Protein AF-A0A7C8HGA3-F1 (afdb_monomer)

Secondary structure (DSSP, 8-state):
-HHHHHH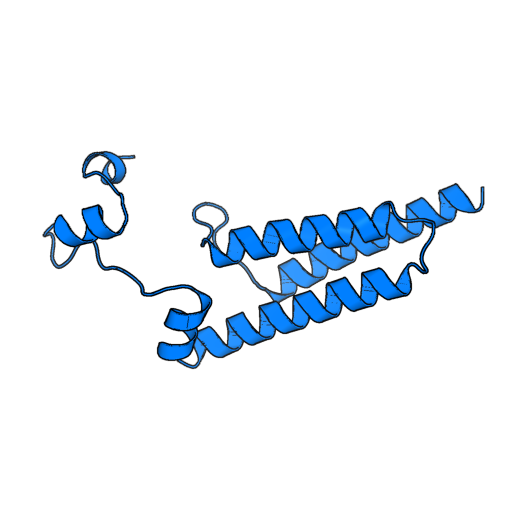HHHHHHHHHHHHHHHHHH----TTS--HHHHHHHHHHHHHHHHHHH--SS-HHHHHHHHHHHHHHHHHHHHHHHH-HHHHHHHH-PPPP-EETTEE-HHHHHHTT--SGGG--

Organism: NCBI:txid1450156

Solvent-accessible surface area (backbone atoms only — not comparable to full-atom values): 6935 Å² total; per-residue (Å²): 109,72,67,59,53,48,42,54,52,28,39,50,50,27,52,52,48,51,54,50,43,50,62,72,66,51,93,72,62,84,90,68,64,49,73,53,54,50,55,49,51,54,49,53,50,50,45,30,48,44,30,36,67,52,82,88,57,66,59,65,59,42,51,50,51,50,53,53,51,43,50,51,55,42,50,50,54,56,46,23,78,75,31,70,70,46,26,31,73,68,70,45,72,89,77,71,43,66,57,97,91,40,76,37,64,70,46,25,53,75,70,73,45,58,80,69,68,77,76,115

Structure (mmCIF, N/CA/C/O backbone):
data_AF-A0A7C8HGA3-F1
#
_entry.id   AF-A0A7C8HGA3-F1
#
loop_
_atom_site.group_PDB
_atom_site.id
_atom_site.type_symbol
_atom_site.label_atom_id
_atom_site.label_alt_id
_atom_site.label_comp_id
_atom_site.label_asym_id
_atom_site.label_entity_id
_atom_site.label_seq_id
_atom_site.pdbx_PDB_ins_code
_atom_site.Cartn_x
_atom_site.Cartn_y
_atom_site.Cartn_z
_atom_site.occupancy
_atom_site.B_iso_or_equiv
_atom_site.auth_seq_id
_atom_site.auth_comp_id
_atom_site.auth_asym_id
_atom_site.auth_atom_id
_atom_site.pdbx_PDB_model_num
ATOM 1 N N . MET A 1 1 ? 15.296 6.184 -29.345 1.00 70.75 1 MET A N 1
ATOM 2 C CA . MET A 1 1 ? 15.186 4.731 -29.058 1.00 70.75 1 MET A CA 1
ATOM 3 C C . MET A 1 1 ? 15.595 4.365 -27.636 1.00 70.75 1 MET A C 1
ATOM 5 O O . MET A 1 1 ? 14.780 3.741 -26.978 1.00 70.75 1 MET A O 1
ATOM 9 N N . LYS A 1 2 ? 16.776 4.763 -27.129 1.00 82.81 2 LYS A N 1
ATOM 10 C CA . LYS A 1 2 ? 17.222 4.403 -25.761 1.00 82.81 2 LYS A CA 1
ATOM 11 C C . LYS A 1 2 ? 16.223 4.791 -24.656 1.00 82.81 2 LYS A C 1
ATOM 13 O O . LYS A 1 2 ? 15.850 3.935 -23.872 1.00 82.81 2 LYS A O 1
ATOM 18 N N . VAL A 1 3 ? 15.709 6.023 -24.694 1.00 87.38 3 VAL A N 1
ATOM 19 C CA . VAL A 1 3 ? 14.715 6.524 -23.722 1.00 87.38 3 VAL A CA 1
ATOM 20 C C . VAL A 1 3 ? 13.404 5.730 -23.757 1.00 87.38 3 VAL A C 1
ATOM 22 O O . VAL A 1 3 ? 12.857 5.389 -22.722 1.00 87.38 3 VAL A O 1
ATOM 25 N N . VAL A 1 4 ? 12.910 5.377 -24.948 1.00 91.00 4 VAL A N 1
ATOM 26 C CA . VAL A 1 4 ? 11.664 4.599 -25.082 1.00 91.00 4 VAL A CA 1
ATOM 27 C C . VAL A 1 4 ? 11.832 3.195 -24.497 1.00 91.00 4 VAL A C 1
ATOM 29 O O . VAL A 1 4 ? 10.949 2.712 -23.799 1.00 91.00 4 VAL A O 1
ATOM 32 N N . VAL A 1 5 ? 12.976 2.550 -24.749 1.00 91.19 5 VAL A N 1
ATOM 33 C CA . VAL A 1 5 ? 13.294 1.234 -24.171 1.00 91.19 5 VAL A CA 1
ATOM 34 C C . VAL A 1 5 ? 13.390 1.316 -22.646 1.00 91.19 5 VAL A C 1
ATOM 36 O O . VAL A 1 5 ? 12.880 0.437 -21.959 1.00 91.19 5 VAL A O 1
ATOM 39 N N . GLU A 1 6 ? 13.992 2.381 -22.117 1.00 90.12 6 GLU A N 1
ATOM 40 C CA . GLU A 1 6 ? 14.083 2.623 -20.677 1.00 90.12 6 GLU A CA 1
ATOM 41 C C . GLU A 1 6 ? 12.704 2.788 -20.031 1.00 90.12 6 GLU A C 1
ATOM 43 O O . GLU A 1 6 ? 12.410 2.074 -19.076 1.00 90.12 6 GLU A O 1
ATOM 48 N N . ILE A 1 7 ? 11.822 3.607 -20.616 1.00 92.62 7 ILE A N 1
ATOM 49 C CA . ILE A 1 7 ? 10.438 3.785 -20.145 1.00 92.62 7 ILE A CA 1
ATOM 50 C C . ILE A 1 7 ? 9.680 2.452 -20.142 1.00 92.62 7 ILE A C 1
ATOM 52 O O . ILE A 1 7 ? 8.979 2.142 -19.179 1.00 92.62 7 ILE A O 1
ATOM 56 N N . ILE A 1 8 ? 9.825 1.635 -21.194 1.00 94.44 8 ILE A N 1
ATOM 57 C CA . ILE A 1 8 ? 9.169 0.320 -21.271 1.00 94.44 8 ILE A CA 1
ATOM 58 C C . ILE A 1 8 ? 9.643 -0.579 -20.123 1.00 94.44 8 ILE A C 1
ATOM 60 O O . ILE A 1 8 ? 8.819 -1.170 -19.427 1.00 94.44 8 ILE A O 1
ATOM 64 N N . ILE A 1 9 ? 10.957 -0.663 -19.893 1.00 93.19 9 ILE A N 1
ATOM 65 C CA . ILE A 1 9 ? 11.526 -1.487 -18.818 1.00 93.19 9 ILE A CA 1
ATOM 66 C C . ILE A 1 9 ? 11.074 -0.976 -17.446 1.00 93.19 9 ILE A C 1
ATOM 68 O O . ILE A 1 9 ? 10.611 -1.765 -16.625 1.00 93.19 9 ILE A O 1
ATOM 72 N N . GLN A 1 10 ? 11.166 0.330 -17.201 1.00 93.50 10 GLN A N 1
ATOM 73 C CA . GLN A 1 10 ? 10.750 0.970 -15.953 1.00 93.50 10 GLN A CA 1
ATOM 74 C C . GLN A 1 10 ? 9.265 0.743 -15.650 1.00 93.50 10 GLN A C 1
ATOM 76 O O . GLN A 1 10 ? 8.911 0.353 -14.539 1.00 93.50 10 GLN A O 1
ATOM 81 N N . THR A 1 11 ? 8.402 0.901 -16.654 1.00 95.00 11 THR A N 1
ATOM 82 C CA . THR A 1 11 ? 6.955 0.686 -16.516 1.00 95.00 11 THR A CA 1
ATOM 83 C C . THR A 1 11 ? 6.636 -0.775 -16.203 1.00 95.00 11 THR A C 1
ATOM 85 O O . THR A 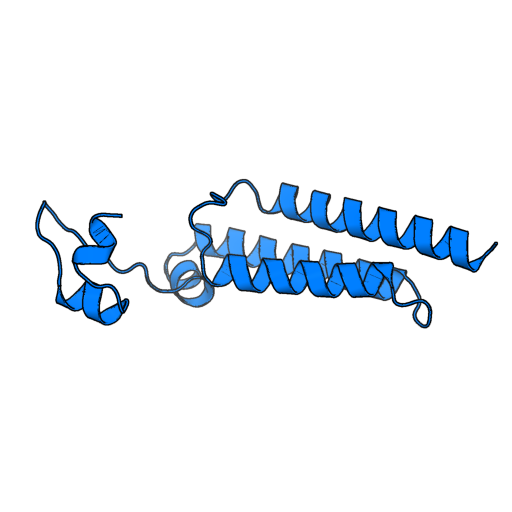1 11 ? 5.830 -1.052 -15.315 1.00 95.00 11 THR A O 1
ATOM 88 N N . LEU A 1 12 ? 7.294 -1.726 -16.879 1.00 96.38 12 LEU A N 1
ATOM 89 C CA . LEU A 1 12 ? 7.135 -3.151 -16.580 1.00 96.38 12 LEU A CA 1
ATOM 90 C C . LEU A 1 12 ? 7.597 -3.470 -15.153 1.00 96.38 12 LEU A C 1
ATOM 92 O O . LEU A 1 12 ? 6.889 -4.163 -14.424 1.00 96.38 12 LEU A O 1
ATOM 96 N N . LEU A 1 13 ? 8.743 -2.934 -14.726 1.00 95.25 13 LEU A N 1
ATOM 97 C CA . LEU A 1 13 ? 9.251 -3.117 -13.365 1.00 95.25 13 LEU A CA 1
ATOM 98 C C . LEU A 1 13 ? 8.305 -2.535 -12.310 1.00 95.25 13 LEU A C 1
ATOM 100 O O . LEU A 1 13 ? 8.055 -3.193 -11.303 1.00 95.25 13 LEU A O 1
ATOM 104 N N . ALA A 1 14 ? 7.749 -1.346 -12.540 1.00 95.19 14 ALA A N 1
ATOM 105 C CA . ALA A 1 14 ? 6.775 -0.729 -11.645 1.00 95.19 14 ALA A CA 1
ATOM 106 C C . ALA A 1 14 ? 5.492 -1.564 -11.533 1.00 95.19 14 ALA A C 1
ATOM 108 O O . ALA A 1 14 ? 5.040 -1.862 -10.425 1.00 95.19 14 ALA A O 1
ATOM 109 N N . PHE A 1 15 ? 4.946 -2.005 -12.670 1.00 95.19 15 PHE A N 1
ATOM 110 C CA . PHE A 1 15 ? 3.741 -2.828 -12.717 1.00 95.19 15 PHE A CA 1
ATOM 111 C C . PHE A 1 15 ? 3.934 -4.167 -11.995 1.00 95.19 15 PHE A C 1
ATOM 113 O O . PHE A 1 15 ? 3.179 -4.498 -11.078 1.00 95.19 15 PHE A O 1
ATOM 120 N N . PHE A 1 16 ? 4.967 -4.929 -12.366 1.00 95.44 16 PHE A N 1
ATOM 121 C CA . PHE A 1 16 ? 5.237 -6.226 -11.746 1.00 95.44 16 PHE A CA 1
ATOM 122 C C . PHE A 1 16 ? 5.698 -6.089 -10.292 1.00 95.44 16 PHE A C 1
ATOM 124 O O . PHE A 1 16 ? 5.379 -6.956 -9.481 1.00 95.44 16 PHE A O 1
ATOM 131 N N . GLY A 1 17 ? 6.384 -4.998 -9.940 1.00 93.81 17 GLY A N 1
ATOM 132 C CA . GLY A 1 17 ? 6.785 -4.681 -8.571 1.00 93.81 17 GLY A CA 1
ATOM 133 C C . GLY A 1 17 ? 5.584 -4.482 -7.649 1.00 93.81 17 GLY A C 1
ATOM 134 O O . GLY A 1 17 ? 5.482 -5.170 -6.632 1.00 93.81 17 GLY A O 1
ATOM 135 N N . ILE A 1 18 ? 4.631 -3.617 -8.024 1.00 92.62 18 ILE A N 1
ATOM 136 C CA . ILE A 1 18 ? 3.385 -3.454 -7.254 1.00 92.62 18 ILE A CA 1
ATOM 137 C C . ILE A 1 18 ? 2.611 -4.767 -7.213 1.00 92.62 18 ILE A C 1
ATOM 139 O O . ILE A 1 18 ? 2.169 -5.175 -6.143 1.00 92.62 18 ILE A O 1
ATOM 143 N N . TRP A 1 19 ? 2.437 -5.436 -8.356 1.00 92.25 19 TRP A N 1
ATOM 144 C CA . TRP A 1 19 ? 1.674 -6.682 -8.417 1.00 92.25 19 TRP A CA 1
ATOM 145 C C . TRP A 1 19 ? 2.248 -7.753 -7.478 1.00 92.25 19 TRP A C 1
ATOM 147 O O . TRP A 1 19 ? 1.501 -8.415 -6.754 1.00 92.25 19 TRP A O 1
ATOM 157 N N . PHE A 1 20 ? 3.575 -7.882 -7.433 1.00 92.50 20 PHE A N 1
ATOM 158 C CA . PHE A 1 20 ? 4.266 -8.799 -6.536 1.00 92.50 20 PHE A CA 1
ATOM 159 C C . PHE A 1 20 ? 4.070 -8.426 -5.061 1.00 92.50 20 PHE A C 1
ATOM 161 O O . PHE A 1 20 ? 3.720 -9.285 -4.250 1.00 92.50 20 PHE A O 1
ATOM 168 N N . ILE A 1 21 ? 4.230 -7.146 -4.711 1.00 90.81 21 ILE A N 1
ATOM 169 C CA . ILE A 1 21 ? 4.025 -6.657 -3.340 1.00 90.81 21 ILE A CA 1
ATOM 170 C C . ILE A 1 21 ? 2.570 -6.850 -2.895 1.00 90.81 21 ILE A C 1
ATOM 172 O O . ILE A 1 21 ? 2.319 -7.357 -1.803 1.00 90.81 21 ILE A O 1
ATOM 176 N N . ALA A 1 22 ? 1.603 -6.535 -3.757 1.00 88.25 22 ALA A N 1
ATOM 177 C CA . ALA A 1 22 ? 0.185 -6.754 -3.490 1.00 88.25 22 ALA A CA 1
ATOM 178 C C . ALA A 1 22 ? -0.120 -8.241 -3.239 1.00 88.25 22 ALA A C 1
ATOM 180 O O . ALA A 1 22 ? -0.882 -8.583 -2.337 1.00 88.25 22 ALA A O 1
ATOM 181 N N . ARG A 1 23 ? 0.522 -9.151 -3.986 1.00 87.31 23 ARG A N 1
ATOM 182 C CA . ARG A 1 23 ? 0.396 -10.600 -3.768 1.00 87.31 23 ARG A CA 1
ATOM 183 C C . ARG A 1 23 ? 0.953 -11.029 -2.406 1.00 87.31 23 ARG A C 1
ATOM 185 O O . ARG A 1 23 ? 0.342 -11.893 -1.775 1.00 87.31 23 ARG A O 1
ATOM 192 N N . LEU A 1 24 ? 2.073 -10.440 -1.978 1.00 87.25 24 LEU A N 1
ATOM 193 C CA . LEU A 1 24 ? 2.725 -10.684 -0.683 1.00 87.25 24 LEU A CA 1
ATOM 194 C C . LEU A 1 24 ? 1.882 -10.209 0.506 1.00 87.25 24 LEU A C 1
ATOM 196 O O . LEU A 1 24 ? 1.813 -10.899 1.520 1.00 87.25 24 LEU A O 1
ATOM 200 N N . LEU A 1 25 ? 1.230 -9.052 0.377 1.00 83.81 25 LEU A N 1
ATOM 201 C CA . LEU A 1 25 ? 0.384 -8.463 1.422 1.00 83.81 25 LEU A CA 1
ATOM 202 C C . LEU A 1 25 ? -0.950 -9.211 1.614 1.00 83.81 25 LEU A C 1
ATOM 204 O O . LEU A 1 25 ? -1.576 -9.092 2.666 1.00 83.81 25 LEU A O 1
ATOM 208 N N . GLY A 1 26 ? -1.357 -10.035 0.644 1.00 75.88 26 GLY A N 1
ATOM 209 C CA . GLY A 1 26 ? -2.522 -10.916 0.747 1.00 75.88 26 GLY A CA 1
ATOM 210 C C . GLY A 1 26 ? -3.841 -10.279 0.293 1.00 75.88 26 GLY A C 1
ATOM 211 O O . GLY A 1 26 ? -3.874 -9.215 -0.318 1.00 75.88 26 GLY A O 1
ATOM 212 N N . ARG A 1 27 ? -4.959 -10.979 0.539 1.00 61.03 27 ARG A N 1
ATOM 213 C CA . ARG A 1 27 ? -6.311 -10.546 0.145 1.00 61.03 27 ARG A CA 1
ATOM 214 C C . ARG A 1 27 ? -7.006 -9.868 1.323 1.00 61.03 27 ARG A C 1
ATOM 216 O O . ARG A 1 27 ? -7.694 -10.538 2.087 1.00 61.03 27 ARG A O 1
ATOM 223 N N . LYS A 1 28 ? -6.844 -8.557 1.466 1.00 58.78 28 LYS A N 1
ATOM 224 C CA . LYS A 1 28 ? -7.727 -7.755 2.321 1.00 58.78 28 LYS A CA 1
ATOM 225 C C . LYS A 1 28 ? -8.858 -7.197 1.456 1.00 58.78 28 LYS A C 1
ATOM 227 O O . LYS A 1 28 ? -8.634 -6.874 0.290 1.00 58.78 28 LYS A O 1
ATOM 232 N N . GLN A 1 29 ? -10.092 -7.249 1.951 1.00 44.88 29 GLN A N 1
ATOM 233 C CA . GLN A 1 29 ? -11.284 -6.927 1.163 1.00 44.88 29 GLN A CA 1
ATOM 234 C C . GLN A 1 29 ? -11.199 -5.496 0.623 1.00 44.88 29 GLN A C 1
ATOM 236 O O . GLN A 1 29 ? -11.138 -4.540 1.382 1.00 44.88 29 GLN A O 1
ATOM 241 N N . ILE A 1 30 ? -11.244 -5.359 -0.703 1.00 55.59 30 ILE A N 1
ATOM 242 C CA . ILE A 1 30 ? -11.167 -4.066 -1.404 1.00 55.59 30 ILE A CA 1
ATOM 243 C C . ILE A 1 30 ? -12.346 -3.146 -1.022 1.00 55.59 30 ILE A C 1
ATOM 245 O O . ILE A 1 30 ? -12.239 -1.932 -1.143 1.00 55.59 30 ILE A O 1
ATOM 249 N N . ALA A 1 31 ? -13.457 -3.712 -0.533 1.00 57.56 31 ALA A N 1
ATOM 250 C CA . ALA A 1 31 ? -14.664 -2.965 -0.183 1.00 57.56 31 ALA A CA 1
ATOM 251 C C . ALA A 1 31 ? -14.543 -2.130 1.107 1.00 57.56 31 ALA A C 1
ATOM 253 O O . ALA A 1 31 ? -15.255 -1.142 1.242 1.00 57.56 31 ALA A O 1
ATOM 254 N N . GLN A 1 32 ? -13.658 -2.497 2.042 1.00 65.00 32 GLN A N 1
ATOM 255 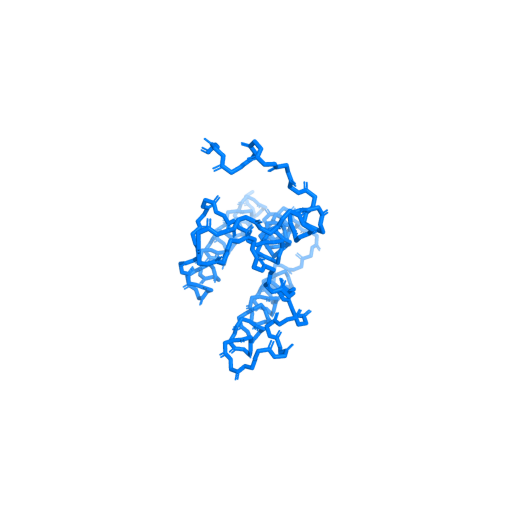C CA . GLN A 1 32 ? -13.474 -1.790 3.315 1.00 65.00 32 GLN A CA 1
ATOM 256 C C . GLN A 1 32 ? -11.984 -1.725 3.654 1.00 65.00 32 GLN A C 1
ATOM 258 O O . GLN A 1 32 ? -11.490 -2.445 4.521 1.00 65.00 32 GLN A O 1
ATOM 263 N N . LEU A 1 33 ? -11.256 -0.882 2.919 1.00 76.12 33 LEU A N 1
ATOM 264 C CA . LEU A 1 33 ? -9.846 -0.633 3.205 1.00 76.12 33 LEU A CA 1
ATOM 265 C C . LEU A 1 33 ? -9.713 0.073 4.553 1.00 76.12 33 LEU A C 1
ATOM 267 O O . LEU A 1 33 ? -10.361 1.091 4.803 1.00 76.12 33 LEU A O 1
ATOM 271 N N . THR A 1 34 ? -8.822 -0.429 5.402 1.00 80.25 34 THR A N 1
ATOM 272 C CA . THR A 1 34 ? -8.416 0.318 6.596 1.00 80.25 34 THR A CA 1
ATOM 273 C C . THR A 1 34 ? -7.671 1.593 6.187 1.00 80.25 34 THR A C 1
ATOM 275 O O . THR A 1 34 ? -7.058 1.660 5.117 1.00 80.25 34 THR A O 1
ATOM 278 N N . VAL A 1 35 ? -7.652 2.614 7.053 1.00 81.81 35 VAL A N 1
ATOM 279 C CA . VAL A 1 35 ? -6.853 3.837 6.819 1.00 81.81 35 VAL A CA 1
ATOM 280 C C . VAL A 1 35 ? -5.382 3.486 6.549 1.00 81.81 35 VAL A C 1
ATOM 282 O O . VAL A 1 35 ? -4.744 4.068 5.672 1.00 81.81 35 VAL A O 1
ATOM 285 N N . TYR A 1 36 ? -4.866 2.471 7.246 1.00 83.56 36 TYR A N 1
ATOM 286 C CA . TYR A 1 36 ? -3.532 1.920 7.029 1.00 83.56 36 TYR A CA 1
ATOM 287 C C . TYR A 1 36 ? -3.338 1.385 5.599 1.00 83.56 36 TYR A C 1
ATOM 289 O O . TYR A 1 36 ? -2.353 1.713 4.936 1.00 83.56 36 TYR A O 1
ATOM 297 N N . GLU A 1 37 ? -4.270 0.581 5.087 1.00 84.06 3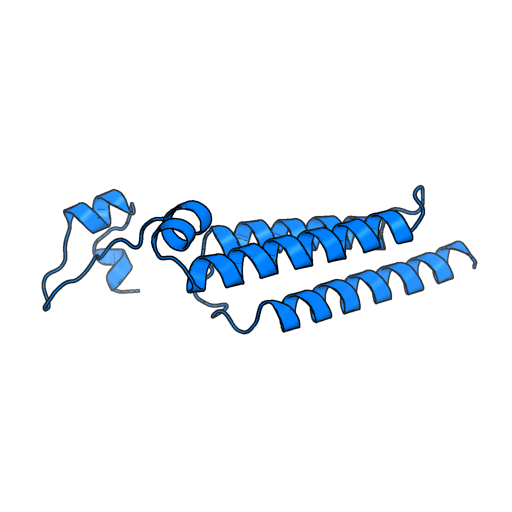7 GLU A N 1
ATOM 298 C CA . GLU A 1 37 ? -4.207 0.070 3.711 1.00 84.06 37 GLU A CA 1
ATOM 299 C C . GLU A 1 37 ? -4.300 1.182 2.669 1.00 84.06 37 GLU A C 1
ATOM 301 O O . GLU A 1 37 ? -3.569 1.149 1.678 1.00 84.06 37 GLU A O 1
ATOM 306 N N . TYR A 1 38 ? -5.143 2.185 2.915 1.00 87.44 38 TYR A N 1
ATOM 307 C CA . TYR A 1 38 ? -5.291 3.339 2.034 1.00 87.44 38 TYR A CA 1
ATOM 308 C C . TYR A 1 38 ? -3.979 4.127 1.894 1.00 87.44 38 TYR A C 1
ATOM 310 O O . TYR A 1 38 ? -3.513 4.372 0.778 1.00 87.44 38 TYR A O 1
ATOM 318 N N . ILE A 1 39 ? -3.327 4.456 3.016 1.00 90.00 39 ILE A N 1
ATOM 319 C CA . ILE A 1 39 ? -2.045 5.182 3.027 1.00 90.00 39 ILE A CA 1
ATOM 320 C C . ILE A 1 39 ? -0.951 4.377 2.315 1.00 90.00 39 ILE A C 1
ATOM 322 O O . ILE A 1 39 ? -0.201 4.924 1.499 1.00 90.00 39 ILE A O 1
ATOM 326 N N . ASN A 1 40 ? -0.869 3.070 2.580 1.00 90.88 40 ASN A N 1
ATOM 327 C CA . ASN A 1 40 ? 0.101 2.203 1.913 1.00 90.88 40 ASN A CA 1
ATOM 328 C C . ASN A 1 40 ? -0.145 2.143 0.402 1.00 90.88 40 ASN A C 1
ATOM 330 O O . ASN A 1 40 ? 0.803 2.274 -0.368 1.00 90.88 40 ASN A O 1
ATO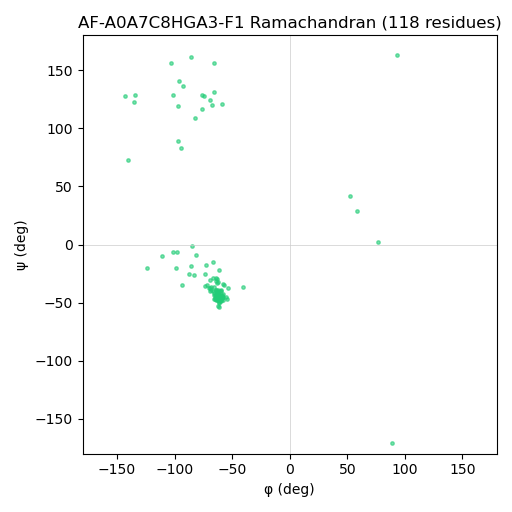M 334 N N . GLY A 1 41 ? -1.402 2.006 -0.032 1.00 90.62 41 GLY A N 1
ATOM 335 C CA . GLY A 1 41 ? -1.777 1.978 -1.447 1.00 90.62 41 GLY A CA 1
ATOM 336 C C . GLY A 1 41 ? -1.341 3.235 -2.201 1.00 90.62 41 GLY A C 1
ATOM 337 O O . GLY A 1 41 ? -0.700 3.131 -3.248 1.00 90.62 41 GLY A O 1
ATOM 338 N N . ILE A 1 42 ? -1.605 4.420 -1.636 1.00 92.62 42 ILE A N 1
ATOM 339 C CA . ILE A 1 42 ? -1.147 5.699 -2.206 1.00 92.62 42 ILE A CA 1
ATOM 340 C C . ILE A 1 42 ? 0.380 5.746 -2.275 1.00 92.62 42 ILE A C 1
ATOM 342 O O . ILE A 1 42 ? 0.946 6.151 -3.292 1.00 92.62 42 ILE A O 1
ATOM 346 N N . THR A 1 43 ? 1.054 5.311 -1.211 1.00 94.38 43 THR A N 1
ATOM 347 C CA . THR A 1 43 ? 2.518 5.344 -1.140 1.00 94.38 43 THR A CA 1
ATOM 348 C C . THR A 1 43 ? 3.149 4.432 -2.195 1.00 94.38 43 THR A C 1
ATOM 350 O O . THR A 1 43 ? 4.028 4.875 -2.934 1.00 94.38 43 THR A O 1
ATOM 353 N N . PHE A 1 44 ? 2.655 3.197 -2.351 1.00 93.81 44 PHE A N 1
ATOM 354 C CA . PHE A 1 44 ? 3.092 2.287 -3.415 1.00 93.81 44 PHE A CA 1
ATOM 355 C C . PHE A 1 44 ? 2.847 2.871 -4.807 1.00 93.81 44 PHE A C 1
ATOM 357 O O . PHE A 1 44 ? 3.742 2.817 -5.652 1.00 93.81 44 PHE A O 1
ATOM 364 N N . GLY A 1 45 ? 1.668 3.459 -5.035 1.00 93.50 45 GLY A N 1
ATOM 365 C CA . GLY A 1 45 ? 1.332 4.123 -6.294 1.00 93.50 45 GLY A CA 1
ATOM 366 C C . GLY A 1 45 ? 2.293 5.266 -6.625 1.00 93.50 45 GLY A C 1
ATOM 367 O O . GLY A 1 45 ? 2.782 5.348 -7.747 1.00 93.50 45 GLY A O 1
ATOM 368 N N . SER A 1 46 ? 2.630 6.099 -5.639 1.00 95.50 46 SER A N 1
ATOM 369 C CA . SER A 1 46 ? 3.574 7.213 -5.790 1.00 95.50 46 SER A CA 1
ATOM 370 C C . SER A 1 46 ? 4.999 6.742 -6.111 1.00 95.50 46 SER A C 1
ATOM 372 O O . SER A 1 46 ? 5.626 7.227 -7.059 1.00 95.50 46 SER A O 1
ATOM 374 N N . ILE A 1 47 ? 5.503 5.736 -5.384 1.00 94.88 47 ILE A N 1
ATOM 375 C CA . ILE A 1 47 ? 6.835 5.164 -5.638 1.00 94.88 47 ILE A CA 1
ATOM 376 C C . ILE A 1 47 ? 6.889 4.530 -7.032 1.00 94.88 47 ILE A C 1
ATOM 378 O O . ILE A 1 47 ? 7.862 4.721 -7.757 1.00 94.88 47 ILE A O 1
ATOM 382 N N . ALA A 1 48 ? 5.845 3.806 -7.435 1.00 94.38 48 ALA A N 1
ATOM 383 C CA . ALA A 1 48 ? 5.786 3.176 -8.747 1.00 94.38 48 ALA A CA 1
ATOM 384 C C . ALA A 1 48 ? 5.633 4.179 -9.892 1.00 94.38 48 ALA A C 1
ATOM 386 O O . ALA A 1 48 ? 6.254 3.998 -10.936 1.00 94.38 48 ALA A O 1
ATOM 387 N N . ALA A 1 49 ? 4.855 5.246 -9.697 1.00 94.69 49 ALA A N 1
ATOM 388 C CA . ALA A 1 49 ? 4.777 6.343 -10.651 1.00 94.69 49 ALA A CA 1
ATOM 389 C C . ALA A 1 49 ? 6.159 6.980 -10.834 1.00 94.69 49 ALA A C 1
ATOM 391 O O . ALA A 1 49 ? 6.602 7.159 -11.965 1.00 94.69 49 ALA A O 1
ATOM 392 N N . THR A 1 50 ? 6.882 7.221 -9.736 1.00 94.31 50 THR A N 1
ATOM 393 C CA . THR A 1 50 ? 8.259 7.735 -9.785 1.00 94.31 5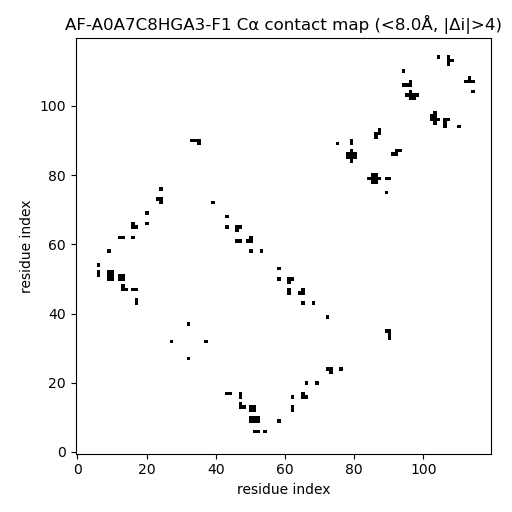0 THR A CA 1
ATOM 394 C C . THR A 1 50 ? 9.182 6.760 -10.521 1.00 94.31 50 THR A C 1
ATOM 396 O O . THR A 1 50 ? 9.880 7.161 -11.441 1.00 94.31 50 THR A O 1
ATOM 399 N N . LEU A 1 51 ? 9.120 5.461 -10.204 1.00 93.81 51 LEU A N 1
ATOM 400 C CA . LEU A 1 51 ? 9.887 4.414 -10.888 1.00 93.81 51 LEU A CA 1
ATOM 401 C C . LEU A 1 51 ? 9.610 4.352 -12.401 1.00 93.81 51 LEU A C 1
ATOM 403 O O . LEU A 1 51 ? 10.521 4.026 -13.152 1.00 93.81 51 LEU A O 1
ATOM 407 N N . ALA A 1 52 ? 8.380 4.638 -12.838 1.00 93.06 52 ALA A N 1
ATOM 408 C CA . ALA A 1 52 ? 7.975 4.590 -14.243 1.00 93.06 52 ALA A CA 1
ATOM 409 C C . ALA A 1 52 ? 8.254 5.885 -15.029 1.00 93.06 52 ALA A C 1
ATOM 411 O O . ALA A 1 52 ? 8.213 5.860 -16.259 1.00 93.06 52 ALA A O 1
ATOM 412 N N . THR A 1 53 ? 8.470 7.015 -14.345 1.00 91.62 53 THR A N 1
ATOM 413 C CA . THR A 1 53 ? 8.515 8.351 -14.976 1.00 91.62 53 THR A CA 1
ATOM 414 C C . THR A 1 53 ? 9.795 9.138 -14.718 1.00 91.62 53 THR A C 1
ATOM 416 O O . THR A 1 53 ? 10.103 10.044 -15.495 1.00 91.62 53 THR A O 1
ATOM 419 N N . ASP A 1 54 ? 10.559 8.808 -13.673 1.00 91.56 54 ASP A N 1
ATOM 420 C CA . ASP A 1 54 ? 11.840 9.452 -13.395 1.00 91.56 54 ASP A CA 1
ATOM 421 C C . ASP A 1 54 ? 12.957 8.821 -14.241 1.00 91.56 54 ASP A C 1
ATOM 423 O O . ASP A 1 54 ? 13.389 7.685 -14.030 1.00 91.56 54 ASP A O 1
ATOM 427 N N . LEU A 1 55 ? 13.425 9.595 -15.220 1.00 87.62 55 LEU A N 1
ATOM 428 C CA . LEU A 1 55 ? 14.525 9.236 -16.119 1.00 87.62 55 LEU A CA 1
ATOM 429 C C . LEU A 1 55 ? 15.870 9.834 -15.678 1.00 87.62 55 LEU A C 1
ATOM 431 O O . LEU A 1 55 ? 16.899 9.560 -16.293 1.00 87.62 55 LEU A O 1
ATOM 435 N N . ASN A 1 56 ? 15.877 10.690 -14.652 1.00 85.06 56 ASN A N 1
ATOM 436 C CA . ASN A 1 56 ? 17.088 11.382 -14.205 1.00 85.06 56 ASN A CA 1
ATOM 437 C C . ASN A 1 56 ? 17.872 10.559 -13.180 1.00 85.06 56 ASN A C 1
ATOM 439 O O . ASN A 1 56 ? 19.085 10.726 -13.034 1.00 85.06 56 ASN A O 1
ATOM 443 N N . GLN A 1 57 ? 17.188 9.672 -12.461 1.00 84.06 57 GLN A N 1
ATOM 444 C CA . GLN A 1 57 ? 17.785 8.779 -11.480 1.00 84.06 57 GLN A CA 1
ATOM 445 C C . GLN A 1 57 ? 17.926 7.357 -12.014 1.00 84.06 57 GLN A C 1
ATOM 447 O O . GLN A 1 57 ? 17.208 6.909 -12.903 1.00 84.06 57 GLN A O 1
ATOM 452 N N . ARG A 1 58 ? 18.869 6.595 -11.443 1.00 86.69 58 ARG A N 1
ATOM 453 C CA . ARG A 1 58 ? 18.999 5.181 -11.817 1.00 86.69 58 ARG A CA 1
ATOM 454 C C . ARG A 1 58 ? 17.783 4.422 -11.298 1.00 86.69 58 ARG A C 1
ATOM 456 O O . ARG A 1 58 ? 17.594 4.368 -10.082 1.00 86.69 58 ARG A O 1
ATOM 463 N N . THR A 1 59 ? 17.084 3.732 -12.195 1.00 87.25 59 THR A N 1
ATOM 464 C CA . THR A 1 59 ? 15.918 2.862 -11.944 1.00 87.25 59 THR A CA 1
ATOM 465 C C . THR A 1 59 ? 16.034 1.998 -10.683 1.00 87.25 59 THR A C 1
ATOM 467 O O . THR A 1 59 ? 15.063 1.802 -9.956 1.00 87.25 59 THR A O 1
ATOM 470 N N . TRP A 1 60 ? 17.237 1.502 -10.380 1.00 88.38 60 TRP A N 1
ATOM 471 C CA . TRP A 1 60 ? 17.482 0.637 -9.226 1.00 88.38 60 TRP A CA 1
ATOM 472 C C . TRP A 1 60 ? 17.204 1.305 -7.867 1.00 88.38 60 TRP A C 1
ATOM 474 O O . TRP A 1 60 ? 16.795 0.615 -6.938 1.00 88.38 60 TRP A O 1
ATOM 484 N N . HIS A 1 61 ? 17.362 2.629 -7.738 1.00 91.38 61 HIS A N 1
ATOM 485 C CA . HIS A 1 61 ? 17.068 3.333 -6.480 1.00 91.38 61 HIS A CA 1
ATOM 486 C C . HIS A 1 61 ? 15.577 3.269 -6.143 1.00 91.38 61 HIS A C 1
ATOM 488 O O . HIS A 1 61 ? 15.210 2.919 -5.022 1.00 91.38 61 HIS A O 1
ATOM 494 N N . HIS A 1 62 ? 14.716 3.539 -7.127 1.00 91.62 62 HIS A N 1
ATOM 495 C CA . HIS A 1 62 ? 13.268 3.465 -6.941 1.00 91.62 62 HIS A CA 1
ATOM 496 C C . HIS A 1 62 ? 12.803 2.022 -6.728 1.00 91.62 62 HIS A C 1
ATOM 498 O O . HIS A 1 62 ? 11.929 1.779 -5.901 1.00 91.62 62 HIS A O 1
ATOM 504 N N . LEU A 1 63 ? 13.428 1.055 -7.412 1.00 92.50 63 LEU A N 1
ATOM 505 C CA . LEU A 1 63 ? 13.127 -0.364 -7.229 1.00 92.50 63 LEU A CA 1
ATOM 506 C C . LEU A 1 63 ? 13.450 -0.825 -5.797 1.00 92.50 63 LEU A C 1
ATOM 508 O O . LEU A 1 63 ? 12.602 -1.434 -5.149 1.00 92.50 63 LEU A O 1
ATOM 512 N N . ILE A 1 64 ? 14.638 -0.490 -5.274 1.00 93.81 64 ILE A N 1
ATOM 513 C CA . ILE A 1 64 ? 15.009 -0.785 -3.880 1.00 93.81 64 ILE A CA 1
ATOM 514 C C . ILE A 1 64 ? 14.015 -0.132 -2.919 1.00 93.81 64 ILE A C 1
ATOM 516 O O . ILE A 1 64 ? 13.552 -0.795 -1.994 1.00 93.81 64 ILE A O 1
ATOM 520 N N . GLY A 1 65 ? 13.666 1.139 -3.142 1.00 94.44 65 GLY A N 1
ATOM 521 C CA . GLY A 1 65 ? 12.691 1.850 -2.314 1.00 94.44 65 GLY A CA 1
ATOM 522 C C . GLY A 1 65 ? 11.333 1.149 -2.282 1.00 94.44 65 GLY A C 1
ATOM 523 O O . GLY A 1 65 ? 10.777 0.935 -1.206 1.00 94.44 65 GLY A O 1
ATOM 524 N N . LEU A 1 66 ? 10.840 0.716 -3.446 1.00 94.75 66 LEU A N 1
ATOM 525 C CA . LEU A 1 66 ? 9.577 -0.004 -3.581 1.00 94.75 66 LEU A CA 1
ATOM 526 C C . LEU A 1 66 ? 9.585 -1.326 -2.799 1.00 94.75 66 LEU A C 1
ATOM 528 O O . LEU A 1 66 ? 8.667 -1.587 -2.021 1.00 94.75 66 LEU A O 1
ATOM 532 N N . PHE A 1 67 ? 10.631 -2.142 -2.959 1.00 94.44 67 PHE A N 1
ATOM 533 C CA . PHE A 1 67 ? 10.743 -3.420 -2.250 1.00 94.44 67 PHE A CA 1
ATOM 534 C C . PHE A 1 67 ? 10.969 -3.246 -0.749 1.00 94.44 67 PHE A C 1
ATOM 536 O O . PHE A 1 67 ? 10.370 -3.979 0.034 1.00 94.44 67 PHE A O 1
ATOM 543 N N . LEU A 1 68 ? 11.789 -2.280 -0.331 1.00 95.81 68 LEU A N 1
ATOM 544 C CA . LEU A 1 68 ? 12.026 -2.003 1.083 1.00 95.81 68 LEU A CA 1
ATOM 545 C C . LEU A 1 68 ? 10.736 -1.559 1.772 1.00 95.81 68 LEU A C 1
ATOM 547 O O . LEU A 1 68 ? 10.405 -2.080 2.835 1.00 95.81 68 LEU A O 1
ATOM 551 N N . PHE A 1 69 ? 9.981 -0.653 1.144 1.00 95.12 69 PHE A N 1
ATOM 552 C CA . PHE A 1 69 ? 8.677 -0.244 1.654 1.00 95.12 69 PHE A CA 1
ATOM 553 C C . PHE A 1 69 ? 7.719 -1.441 1.714 1.00 95.12 69 PHE A C 1
ATOM 555 O O . PHE A 1 69 ? 7.112 -1.680 2.750 1.00 95.12 69 PHE A O 1
ATOM 562 N N . GLY A 1 70 ? 7.684 -2.276 0.668 1.00 93.81 70 GLY A N 1
ATOM 563 C CA . GLY A 1 70 ? 6.914 -3.524 0.648 1.00 93.81 70 GLY A CA 1
ATOM 564 C C . GLY A 1 70 ? 7.243 -4.479 1.798 1.00 93.81 70 GLY A C 1
ATOM 565 O O . GLY A 1 70 ? 6.336 -4.997 2.449 1.00 93.81 70 GLY A O 1
ATOM 566 N N . ILE A 1 71 ? 8.531 -4.681 2.088 1.00 94.38 71 ILE A N 1
ATOM 567 C CA . ILE A 1 71 ? 8.998 -5.512 3.207 1.00 94.38 71 ILE A CA 1
ATOM 568 C C . ILE A 1 71 ? 8.572 -4.906 4.545 1.00 94.38 71 ILE A C 1
ATOM 570 O O . ILE A 1 71 ? 8.101 -5.637 5.411 1.00 94.38 71 ILE A O 1
ATOM 574 N N . LEU A 1 72 ? 8.698 -3.588 4.722 1.00 93.44 72 LEU A N 1
ATOM 575 C CA . LEU A 1 72 ? 8.270 -2.910 5.948 1.00 93.44 72 LEU A CA 1
ATOM 576 C C . LEU A 1 72 ? 6.761 -3.046 6.169 1.00 93.44 72 LEU A C 1
ATOM 578 O O . LEU A 1 72 ? 6.345 -3.423 7.265 1.00 93.44 72 LEU A O 1
ATOM 582 N N . THR A 1 73 ? 5.949 -2.816 5.134 1.00 92.12 73 THR A N 1
ATOM 583 C CA . THR A 1 73 ? 4.493 -2.996 5.200 1.00 92.12 73 THR A CA 1
ATOM 584 C C . THR A 1 73 ? 4.137 -4.445 5.534 1.00 92.12 73 THR A C 1
ATOM 586 O O . THR A 1 73 ? 3.302 -4.701 6.402 1.00 92.12 73 THR A O 1
ATOM 589 N N . TRP A 1 74 ? 4.806 -5.416 4.906 1.00 90.69 74 TRP A N 1
ATOM 590 C CA . TRP A 1 74 ? 4.595 -6.832 5.202 1.00 90.69 74 TRP A CA 1
ATOM 591 C C . TRP A 1 74 ? 4.986 -7.190 6.644 1.00 90.69 74 TRP A C 1
ATOM 593 O O . TRP A 1 74 ? 4.203 -7.829 7.346 1.00 90.69 74 TRP A O 1
ATOM 603 N N . CYS A 1 75 ? 6.142 -6.723 7.124 1.00 91.44 75 CYS A N 1
ATOM 604 C CA . CYS A 1 75 ? 6.588 -6.909 8.504 1.00 91.44 75 CYS A CA 1
ATOM 605 C C . CYS A 1 75 ? 5.592 -6.316 9.504 1.00 91.44 75 CYS A C 1
ATOM 607 O O . CYS A 1 75 ? 5.228 -6.988 10.465 1.00 91.44 75 CYS A O 1
ATOM 609 N N . MET A 1 76 ? 5.111 -5.092 9.275 1.00 89.38 76 MET A N 1
ATOM 610 C CA . MET A 1 76 ? 4.085 -4.469 10.117 1.00 89.38 76 MET A CA 1
ATOM 611 C C . MET A 1 76 ? 2.796 -5.290 10.137 1.00 89.38 76 MET A C 1
ATOM 613 O O . MET A 1 76 ? 2.242 -5.535 11.210 1.00 89.38 76 MET A O 1
ATOM 617 N N . SER A 1 77 ? 2.343 -5.772 8.977 1.00 87.06 77 SER A N 1
ATOM 618 C CA . SER A 1 77 ? 1.158 -6.627 8.891 1.00 87.06 77 SER A CA 1
ATOM 619 C C . SER A 1 77 ? 1.353 -7.943 9.649 1.00 87.06 77 SER A C 1
ATOM 621 O O . SER A 1 77 ? 0.460 -8.371 10.376 1.00 87.06 77 SER A O 1
ATOM 623 N N . TYR A 1 78 ? 2.519 -8.576 9.521 1.00 89.00 78 TYR A N 1
ATOM 624 C CA . TYR A 1 78 ? 2.842 -9.815 10.227 1.00 89.00 78 TYR A CA 1
ATOM 625 C C . TYR A 1 78 ? 2.927 -9.613 11.747 1.00 89.00 78 TYR A C 1
ATOM 627 O O . TYR A 1 78 ? 2.382 -10.402 12.518 1.00 89.00 78 TYR A O 1
ATOM 635 N N . LEU A 1 79 ? 3.570 -8.530 12.189 1.00 90.56 79 LEU A N 1
ATOM 636 C CA . LEU A 1 79 ? 3.686 -8.176 13.603 1.00 90.56 79 LEU A CA 1
ATOM 637 C C . LEU A 1 79 ? 2.332 -7.829 14.229 1.00 90.56 79 LEU A C 1
ATOM 639 O O . LEU A 1 79 ? 2.085 -8.221 15.369 1.00 90.56 79 LEU A O 1
ATOM 643 N N . SER A 1 80 ? 1.449 -7.167 13.478 1.00 87.38 80 SER A N 1
ATOM 644 C CA . SER A 1 80 ? 0.086 -6.857 13.927 1.00 87.38 80 SER A CA 1
ATOM 645 C C . SER A 1 80 ? -0.707 -8.128 14.237 1.00 87.38 80 SER A C 1
ATOM 647 O O . SER A 1 80 ? -1.388 -8.196 15.248 1.00 87.38 80 SER A O 1
ATOM 649 N N . ILE A 1 81 ? -0.560 -9.183 13.427 1.00 86.44 81 ILE A N 1
ATOM 650 C CA . ILE A 1 81 ? -1.237 -10.469 13.676 1.00 86.44 81 ILE A CA 1
ATOM 651 C C . ILE A 1 81 ? -0.709 -11.143 14.954 1.00 86.44 81 ILE A C 1
ATOM 653 O O . ILE A 1 81 ? -1.426 -11.895 15.613 1.00 86.44 81 ILE A O 1
ATOM 657 N N . LYS A 1 82 ? 0.553 -10.894 15.319 1.00 89.88 82 LYS A N 1
ATOM 658 C CA . LYS A 1 82 ? 1.199 -11.538 16.468 1.00 89.88 82 LYS A CA 1
ATOM 659 C C . LYS A 1 82 ? 0.875 -10.862 17.805 1.00 89.88 82 LYS A C 1
ATOM 661 O O . LYS A 1 82 ? 0.958 -11.523 18.837 1.00 89.88 82 LYS A O 1
ATOM 666 N N . SER A 1 83 ? 0.546 -9.570 17.811 1.00 90.75 83 SER A N 1
ATOM 667 C CA . SER A 1 83 ? 0.248 -8.823 19.037 1.00 90.75 83 SER A CA 1
ATOM 668 C C . SER A 1 83 ? -0.871 -7.814 18.824 1.00 90.75 83 SER A C 1
ATOM 670 O O . SER A 1 83 ? -0.764 -6.932 17.978 1.00 90.75 83 SER A O 1
ATOM 672 N N . LYS A 1 84 ? -1.887 -7.881 19.689 1.00 86.06 84 LYS A N 1
ATOM 673 C CA . LYS A 1 84 ? -3.011 -6.938 19.703 1.00 86.06 84 LYS A CA 1
ATOM 674 C C . LYS A 1 84 ? -2.576 -5.506 20.035 1.00 86.06 84 LYS A C 1
ATOM 676 O O . LYS A 1 84 ? -3.183 -4.554 19.566 1.00 86.06 84 LYS A O 1
ATOM 681 N N . GLU A 1 85 ? -1.503 -5.335 20.806 1.00 88.44 85 GLU A N 1
ATOM 682 C CA . GLU A 1 85 ? -0.913 -4.013 21.061 1.00 88.44 85 GLU A CA 1
ATOM 683 C C . GLU A 1 85 ? -0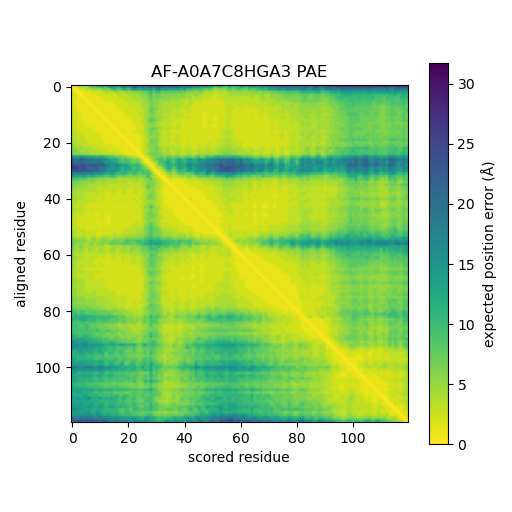.283 -3.442 19.784 1.00 88.44 85 GLU A C 1
ATOM 685 O O . GLU A 1 85 ? -0.433 -2.254 19.502 1.00 88.44 85 GLU A O 1
ATOM 690 N N . LEU A 1 86 ? 0.373 -4.302 18.989 1.00 88.56 86 LEU A N 1
ATOM 691 C CA . LEU A 1 86 ? 0.966 -3.926 17.702 1.00 88.56 86 LEU A CA 1
ATOM 692 C C . LEU A 1 86 ? -0.099 -3.676 16.625 1.00 88.56 86 LEU A C 1
ATOM 694 O O . LEU A 1 86 ? 0.046 -2.788 15.791 1.00 88.56 86 LEU A O 1
ATOM 698 N N . GLU A 1 87 ? -1.192 -4.426 16.658 1.00 86.50 87 GLU A N 1
ATOM 699 C CA . GLU A 1 87 ? -2.359 -4.151 15.828 1.00 86.50 87 GLU A CA 1
ATOM 700 C C . GLU A 1 87 ? -2.944 -2.772 16.153 1.00 86.50 87 GLU A C 1
ATOM 702 O O . GLU A 1 87 ? -3.077 -1.944 15.257 1.00 86.50 87 GLU A O 1
ATOM 707 N N . THR A 1 88 ? -3.181 -2.477 17.434 1.00 86.50 88 THR A N 1
ATOM 708 C CA . THR A 1 88 ? -3.747 -1.193 17.867 1.00 86.50 88 THR A CA 1
ATOM 709 C C . THR A 1 88 ? -2.842 -0.000 17.545 1.00 86.50 88 THR A C 1
ATOM 711 O O . THR A 1 88 ? -3.339 1.038 17.117 1.00 86.50 88 THR A O 1
ATOM 714 N N . ILE A 1 89 ? -1.518 -0.120 17.701 1.00 87.75 89 ILE A N 1
ATOM 715 C CA . ILE A 1 89 ? -0.581 0.971 17.363 1.00 87.75 89 ILE A CA 1
ATOM 716 C C . ILE A 1 89 ? -0.486 1.224 15.851 1.00 87.75 89 ILE A C 1
ATOM 718 O O . ILE A 1 89 ? -0.361 2.377 15.447 1.00 87.75 89 ILE A O 1
ATOM 722 N N . PHE A 1 90 ? -0.533 0.184 15.006 1.00 83.94 90 PHE A N 1
ATOM 723 C CA . PHE A 1 90 ? -0.332 0.334 13.557 1.00 83.94 90 PHE A CA 1
ATOM 724 C C . PHE A 1 90 ? -1.631 0.515 12.762 1.00 83.94 90 PHE A C 1
ATOM 726 O O . PHE A 1 90 ? -1.631 1.225 11.758 1.00 83.94 90 PHE A O 1
ATOM 733 N N . GLN A 1 91 ? -2.717 -0.138 13.177 1.00 81.19 91 GLN A N 1
ATOM 734 C CA . GLN A 1 91 ? -4.007 -0.158 12.473 1.00 81.19 91 GLN A CA 1
ATOM 735 C C . GLN A 1 91 ? -5.110 0.602 13.226 1.00 81.19 91 GLN A C 1
ATOM 737 O O . GLN A 1 91 ? -6.154 0.882 12.639 1.00 81.19 91 GLN A O 1
ATOM 742 N N . GLY A 1 92 ? -4.862 0.998 14.477 1.00 81.25 92 GLY A N 1
ATOM 743 C CA . GLY A 1 92 ? -5.839 1.654 15.344 1.00 81.25 92 GLY A CA 1
ATOM 744 C C . GLY A 1 92 ? -6.604 0.665 16.224 1.00 81.25 92 GLY A C 1
ATOM 745 O O . GLY A 1 92 ? -6.613 -0.542 15.986 1.00 81.25 92 GLY A O 1
ATOM 746 N N . GLU A 1 93 ? -7.241 1.179 17.275 1.00 81.69 93 GLU A N 1
ATOM 747 C CA . GLU A 1 93 ? -8.041 0.357 18.185 1.00 81.69 93 GLU A CA 1
ATOM 748 C C .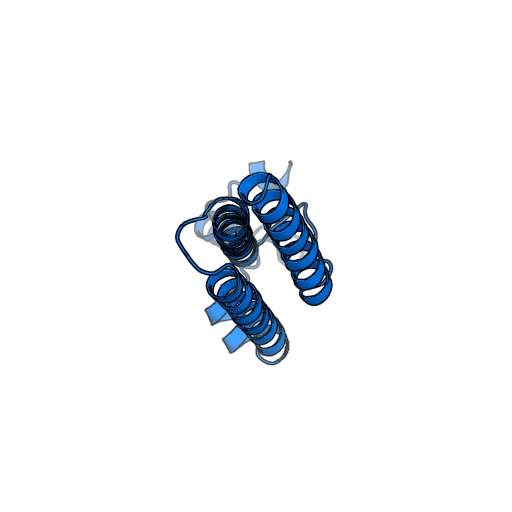 GLU A 1 93 ? -9.367 -0.040 17.512 1.00 81.69 93 GLU A C 1
ATOM 750 O O . GLU A 1 93 ? -10.091 0.841 17.037 1.00 81.69 93 GLU A O 1
ATOM 755 N N . PRO A 1 94 ? -9.735 -1.334 17.477 1.00 81.31 94 PRO A N 1
ATOM 756 C CA . PRO A 1 94 ? -11.039 -1.741 16.977 1.00 81.31 94 PRO A CA 1
ATOM 757 C C . PRO A 1 94 ? -12.134 -1.247 17.929 1.00 81.31 94 PRO A C 1
ATOM 759 O O . PRO A 1 94 ? -12.179 -1.625 19.101 1.00 81.31 94 PRO A O 1
ATOM 762 N N . ILE A 1 95 ? -13.048 -0.424 17.419 1.00 86.94 95 ILE A N 1
ATOM 763 C CA . ILE A 1 95 ? -14.165 0.111 18.198 1.00 86.94 95 ILE A CA 1
ATOM 764 C C . ILE A 1 95 ? -15.409 -0.742 17.938 1.00 86.94 95 ILE A C 1
ATOM 766 O O . ILE A 1 95 ? -15.904 -0.841 16.818 1.00 86.94 95 ILE A O 1
ATOM 770 N N . ILE A 1 96 ? -15.936 -1.360 18.994 1.00 88.69 96 ILE A N 1
ATOM 771 C CA . ILE A 1 96 ? -17.167 -2.153 18.919 1.00 88.69 96 ILE A CA 1
ATOM 772 C C . ILE A 1 96 ? -18.357 -1.193 18.845 1.00 88.69 96 ILE A C 1
ATOM 774 O O . ILE A 1 96 ? -18.612 -0.460 19.796 1.00 88.69 96 ILE A O 1
ATOM 778 N N . VAL A 1 97 ? -19.108 -1.207 17.745 1.00 91.94 97 VAL A N 1
ATOM 779 C CA . VAL A 1 97 ? -20.293 -0.342 17.564 1.00 91.94 97 VAL A CA 1
ATOM 780 C C . VAL A 1 97 ? -21.618 -1.053 17.847 1.00 91.94 97 VAL A C 1
ATOM 782 O O . VAL A 1 97 ? -22.612 -0.398 18.147 1.00 91.94 97 VAL A O 1
ATOM 785 N N . ILE A 1 98 ? -21.643 -2.390 17.811 1.00 92.25 98 ILE A N 1
ATOM 786 C CA . ILE A 1 98 ? -22.813 -3.210 18.151 1.00 92.25 98 ILE A CA 1
ATOM 787 C C . ILE A 1 98 ? -22.368 -4.354 19.061 1.00 92.25 98 ILE A C 1
ATOM 789 O O . ILE A 1 98 ? -21.450 -5.101 18.728 1.00 92.25 98 ILE A O 1
ATOM 793 N N . GLN A 1 99 ? -23.050 -4.530 20.192 1.00 93.88 99 GLN A N 1
ATOM 794 C CA . GLN A 1 99 ? -22.801 -5.633 21.117 1.00 93.88 99 GLN A CA 1
ATOM 795 C C . GLN A 1 99 ? -24.125 -6.254 21.561 1.00 93.88 99 GLN A C 1
ATOM 797 O O . GLN A 1 99 ? -24.987 -5.572 22.108 1.00 93.88 99 GLN A O 1
ATOM 802 N N . GLN A 1 100 ? -24.294 -7.562 21.325 1.00 91.88 100 GLN A N 1
ATOM 803 C CA . GLN A 1 100 ? -25.489 -8.323 21.735 1.00 91.88 100 GLN A CA 1
ATOM 804 C C . GLN A 1 100 ? -26.817 -7.684 21.272 1.00 91.88 100 GLN A C 1
ATOM 806 O O . GLN A 1 100 ? -27.780 -7.600 22.031 1.00 91.88 100 GLN A O 1
ATOM 811 N N . GLY A 1 101 ? -26.862 -7.193 20.030 1.00 91.12 101 GLY A N 1
ATOM 812 C CA . GLY A 1 101 ? -28.052 -6.550 19.457 1.00 91.12 101 GLY A CA 1
ATOM 813 C C . GLY A 1 101 ? -28.307 -5.115 19.934 1.00 91.12 101 GLY A C 1
ATOM 814 O O . GLY A 1 101 ? -29.296 -4.518 19.521 1.00 91.12 101 GLY A O 1
ATOM 815 N N . LYS A 1 102 ? -27.432 -4.541 20.770 1.00 93.38 102 LYS A N 1
ATOM 816 C CA . LYS A 1 102 ? -27.499 -3.134 21.183 1.00 93.38 102 LYS A CA 1
ATOM 817 C C . LYS A 1 102 ? -26.495 -2.301 20.397 1.00 93.38 102 LYS A C 1
ATOM 819 O O . LYS A 1 102 ? -25.313 -2.645 20.351 1.00 93.38 102 LYS A O 1
ATOM 824 N N . ILE A 1 103 ? -26.972 -1.205 19.812 1.00 93.75 103 ILE A N 1
ATOM 825 C CA . ILE A 1 103 ? -26.129 -0.194 19.170 1.00 93.75 103 ILE A CA 1
ATOM 826 C C . ILE A 1 103 ? -25.480 0.655 20.265 1.00 93.75 103 ILE A C 1
ATOM 828 O O . ILE A 1 103 ? -26.154 1.154 21.165 1.00 93.75 103 ILE A O 1
ATOM 832 N N . LEU A 1 104 ? -24.162 0.803 20.191 1.00 93.81 104 LEU A N 1
ATOM 833 C CA . LEU A 1 104 ? -23.367 1.605 21.111 1.00 93.81 104 LEU A CA 1
ATOM 834 C C . LEU A 1 104 ? -23.175 3.002 20.508 1.00 93.81 104 LEU A C 1
ATOM 836 O O . LEU A 1 104 ? -22.161 3.284 19.872 1.00 93.81 104 LEU A O 1
ATOM 840 N N . GLU A 1 105 ? -24.161 3.882 20.696 1.00 91.75 105 GLU A N 1
ATOM 841 C CA . GLU A 1 105 ? -24.175 5.228 20.095 1.00 91.75 105 GLU A CA 1
ATOM 842 C C . GLU A 1 105 ? -22.949 6.079 20.452 1.00 91.75 105 GLU A C 1
ATOM 844 O O . GLU A 1 105 ? -22.461 6.845 19.623 1.00 91.75 105 GLU A O 1
ATOM 849 N N . GLU A 1 106 ? -22.416 5.943 21.668 1.00 92.50 106 GLU A N 1
ATOM 850 C CA . GLU A 1 106 ? -21.189 6.643 22.067 1.00 92.50 106 GLU A CA 1
ATOM 851 C C . GLU A 1 106 ? -19.989 6.215 21.214 1.00 92.50 106 GLU A C 1
ATOM 853 O O . GLU A 1 106 ? -19.183 7.051 20.804 1.00 92.50 106 GLU A O 1
ATOM 858 N N . ASN A 1 107 ? -19.899 4.926 20.884 1.00 93.00 107 ASN A N 1
ATOM 859 C CA . ASN A 1 107 ? -18.832 4.387 20.049 1.00 93.00 107 ASN A CA 1
ATOM 860 C C . ASN A 1 107 ? -19.005 4.784 18.579 1.00 93.00 107 ASN A C 1
ATOM 862 O O . ASN A 1 107 ? -18.011 5.099 17.927 1.00 93.00 107 ASN A O 1
ATOM 866 N N . LEU A 1 108 ? -20.244 4.864 18.080 1.00 91.44 108 LEU A N 1
ATOM 867 C CA . LEU A 1 108 ? -20.529 5.446 16.763 1.00 91.44 108 LEU A CA 1
ATOM 868 C C . LEU A 1 108 ? -20.071 6.907 16.687 1.00 91.44 108 LEU A C 1
ATOM 870 O O . LEU A 1 108 ? -19.323 7.263 15.779 1.00 91.44 108 LEU A O 1
ATOM 874 N N . LYS A 1 109 ? -20.409 7.729 17.692 1.00 90.06 109 LYS A N 1
ATOM 875 C CA . LYS A 1 109 ? -19.954 9.128 17.776 1.00 90.06 109 LYS A CA 1
ATOM 876 C C . LYS A 1 109 ? -18.430 9.241 17.817 1.00 90.06 109 LYS A C 1
ATOM 878 O O . LYS A 1 109 ? -17.876 10.108 17.148 1.00 90.06 109 LYS A O 1
ATOM 883 N N . ARG A 1 110 ? -17.743 8.354 18.550 1.00 88.50 110 ARG A N 1
ATOM 884 C CA . ARG A 1 110 ? -16.267 8.282 18.561 1.00 88.50 110 ARG A CA 1
ATOM 885 C C . ARG A 1 110 ? -15.681 7.941 17.189 1.00 88.50 110 ARG A C 1
ATOM 887 O O . ARG A 1 110 ? -14.600 8.425 16.875 1.00 88.50 110 ARG A O 1
ATOM 894 N N . CYS A 1 111 ? -16.385 7.143 16.386 1.00 87.06 111 CYS A N 1
ATOM 895 C CA . CYS A 1 111 ? -15.995 6.817 15.013 1.00 87.06 111 CYS A CA 1
ATOM 896 C C . CYS A 1 111 ? -16.460 7.858 13.982 1.00 87.06 111 CYS A C 1
ATOM 898 O O . CYS A 1 111 ? -16.169 7.684 12.804 1.00 87.06 111 CYS A O 1
ATOM 900 N N . LEU A 1 112 ? -17.172 8.914 14.401 1.00 89.06 112 LEU A N 1
ATOM 901 C CA . LEU A 1 112 ? -17.842 9.877 13.517 1.00 89.06 112 LEU A CA 1
ATOM 902 C C . LEU A 1 112 ? -18.882 9.233 12.575 1.00 89.06 112 LEU A C 1
ATOM 904 O O . LEU A 1 112 ? -19.140 9.765 11.502 1.00 89.06 112 LEU A O 1
ATOM 908 N N . TYR A 1 113 ? -19.491 8.119 12.994 1.00 88.88 113 TYR A N 1
ATOM 909 C CA . TYR A 1 113 ? -20.597 7.465 12.290 1.00 88.88 113 TYR A CA 1
ATOM 910 C C . TYR A 1 113 ? -21.951 7.899 12.867 1.00 88.88 113 TYR A C 1
ATOM 912 O O . TYR A 1 113 ? -22.129 8.020 14.083 1.00 88.88 113 TYR A O 1
ATOM 920 N N . SER A 1 114 ? -22.922 8.095 11.983 1.00 89.56 114 SER A N 1
ATOM 921 C CA . SER A 1 114 ? -24.343 8.221 12.288 1.00 89.56 114 SER A CA 1
ATOM 922 C C . SER A 1 114 ? -25.010 6.844 12.363 1.00 89.56 114 SER A C 1
ATOM 924 O O . SER A 1 114 ? -24.515 5.857 11.828 1.00 89.56 114 SER A O 1
ATOM 926 N N . ILE A 1 115 ? -26.183 6.768 12.995 1.00 89.00 115 ILE A N 1
ATOM 927 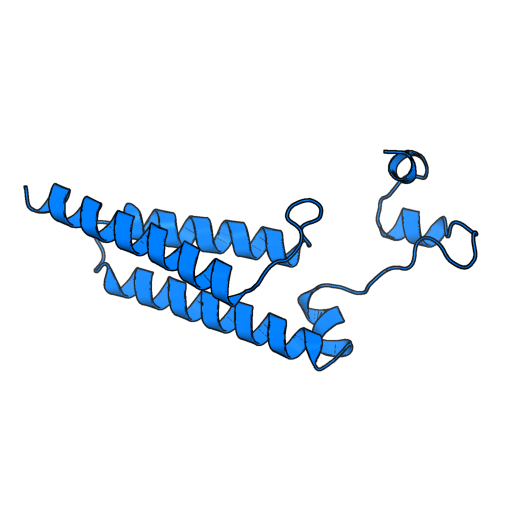C CA . ILE A 1 115 ? -27.005 5.545 12.992 1.00 89.00 115 ILE A CA 1
ATOM 928 C C . ILE A 1 115 ? -27.466 5.205 11.566 1.00 89.00 115 ILE A C 1
ATOM 930 O O . ILE A 1 115 ? -27.568 4.029 11.226 1.00 89.00 115 ILE A O 1
ATOM 934 N N . ASN A 1 116 ? -27.710 6.219 10.730 1.00 89.31 116 ASN A N 1
ATOM 935 C CA . ASN A 1 116 ? -28.138 6.018 9.342 1.00 89.31 116 ASN A CA 1
ATOM 936 C C . ASN A 1 116 ? -27.065 5.311 8.504 1.00 89.31 116 ASN A C 1
ATOM 938 O O . ASN A 1 116 ? -27.410 4.511 7.643 1.00 89.31 116 ASN A O 1
ATOM 942 N N . ASP A 1 117 ? -25.785 5.534 8.813 1.00 86.62 117 ASP A N 1
ATOM 943 C CA . ASP A 1 117 ? -24.655 4.921 8.104 1.00 86.62 117 ASP A CA 1
ATOM 944 C C . ASP A 1 117 ? -24.599 3.394 8.313 1.00 86.62 117 ASP A C 1
ATOM 946 O O . ASP A 1 117 ? -23.903 2.691 7.590 1.00 86.62 117 ASP A O 1
ATOM 950 N N . LEU A 1 118 ? -25.329 2.854 9.300 1.00 84.94 118 LEU A N 1
ATOM 951 C CA . LEU A 1 118 ? -25.466 1.407 9.508 1.00 84.94 118 LEU A CA 1
ATOM 952 C C . LEU A 1 118 ? -26.519 0.752 8.596 1.00 84.94 118 LEU A C 1
ATOM 954 O O . LEU A 1 118 ? -26.655 -0.471 8.625 1.00 84.94 118 LEU A O 1
ATOM 958 N N . GLN A 1 119 ? -27.315 1.540 7.867 1.00 80.50 119 GLN A N 1
ATOM 959 C CA . GLN A 1 119 ? -28.395 1.055 6.997 1.00 80.50 119 GLN A CA 1
ATOM 960 C C . GLN A 1 119 ? -28.016 1.031 5.506 1.00 80.50 119 GLN A C 1
ATOM 962 O O . GLN A 1 119 ? -28.815 0.541 4.705 1.00 80.50 119 GLN A O 1
ATOM 967 N N . GLU A 1 120 ? -26.840 1.556 5.152 1.00 63.19 120 GLU A N 1
ATOM 968 C CA . GLU A 1 120 ? -26.250 1.527 3.801 1.00 63.19 120 GLU A CA 1
ATOM 969 C C . GLU A 1 120 ? -25.466 0.231 3.539 1.00 63.19 120 GLU A C 1
ATOM 971 O O . GLU A 1 120 ? -25.544 -0.268 2.391 1.00 63.19 120 GLU A O 1
#

Foldseek 3Di:
DVVVVQLVVLLVLLVVLVVVLDVLLPDDPPVDDFPLRVVLVVVSVVLSVCSNPPPPDDSVVSSCVSVVSSVVSSVLSVVVVVDVVSVCVRRNDDQDQDDPNDGPVVSCVVVVHDPVNVVD

Sequence (120 aa):
MKVVVEIIIQTLLAFFGIWFIARLLGRKQIAQLTVYEYINGITFGSIAATLATDLNQRTWHHLIGLFLFGILTWCMSYLSIKSKELETIFQGEPIIVIQQGKILEENLKRCLYSINDLQE

InterPro domains:
  IPR007353 YetF, C-terminal domain [PF04239] (82-119)
  IPR023090 UPF0702, alpha/beta domain superfamily [G3DSA:3.30.240.20] (81-120)
  IPR048454 YetF-like, N-terminal transmembrane domain [PF20730] (5-79)

Radius of gyration: 19.45 Å; Cα contacts (8 Å, |Δi|>4): 84; chains: 1; bounding box: 47×23×51 Å

pLDDT: mean 87.88, std 8.86, range [44.88, 96.38]

Mean predicted aligned error: 5.99 Å